Protein AF-A0AB36YBR1-F1 (afdb_monomer_lite)

Sequence (67 aa):
GIDCYGIHSLKIQNIPVREVFFVKITKENNQFYFQATNKNFLIEFKAKSISLVDPNVYINGPDDYFF

Radius of gyration: 14.3 Å; chains: 1; bounding box: 26×30×40 Å

Structure (mmCIF, N/CA/C/O backbone):
data_AF-A0AB36YBR1-F1
#
_entry.id   AF-A0AB36YBR1-F1
#
loop_
_atom_site.group_PDB
_atom_site.id
_atom_site.type_symbol
_atom_site.label_atom_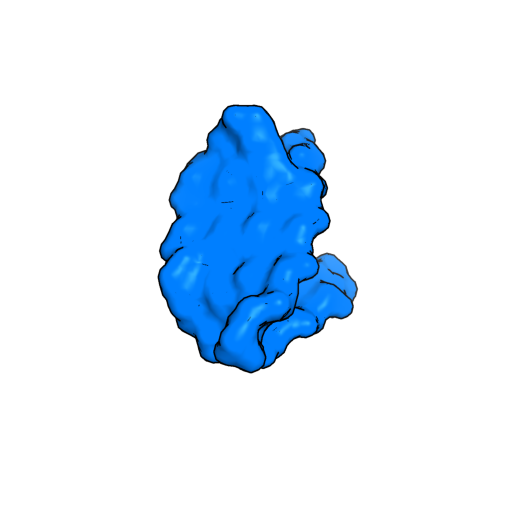id
_atom_site.label_alt_id
_atom_site.label_comp_id
_atom_site.label_asym_id
_atom_site.label_entity_id
_atom_site.label_seq_id
_atom_site.pdbx_PDB_ins_code
_atom_site.Cartn_x
_atom_site.Cartn_y
_atom_site.Cartn_z
_atom_site.occupancy
_atom_site.B_iso_or_equiv
_atom_site.auth_seq_id
_atom_site.auth_comp_id
_atom_site.auth_asym_id
_atom_site.auth_atom_id
_atom_site.pdbx_PDB_model_num
ATOM 1 N N . GLY A 1 1 ? 0.188 -9.335 -2.865 1.00 81.75 1 GLY A N 1
ATOM 2 C CA . GLY A 1 1 ? -0.871 -8.384 -3.234 1.00 81.75 1 GLY A CA 1
ATOM 3 C C . GLY A 1 1 ? -1.239 -7.576 -2.011 1.00 81.75 1 GLY A C 1
ATOM 4 O O . GLY A 1 1 ? -0.773 -7.897 -0.921 1.00 81.75 1 GLY A O 1
ATOM 5 N N . ILE A 1 2 ? -2.030 -6.518 -2.176 1.00 86.62 2 ILE A N 1
ATOM 6 C CA . ILE A 1 2 ? -2.525 -5.719 -1.051 1.00 86.62 2 ILE A CA 1
ATOM 7 C C . ILE A 1 2 ? -4.041 -5.650 -1.173 1.00 86.62 2 ILE A C 1
ATOM 9 O O . ILE A 1 2 ? -4.548 -4.998 -2.082 1.00 86.62 2 ILE A O 1
ATOM 13 N N . ASP A 1 3 ? -4.735 -6.281 -0.231 1.00 89.94 3 ASP A N 1
ATOM 14 C CA . ASP A 1 3 ? -6.180 -6.139 -0.088 1.00 89.94 3 ASP A CA 1
ATOM 15 C C . ASP A 1 3 ? -6.452 -5.076 0.968 1.00 89.94 3 ASP A C 1
ATOM 17 O O . ASP A 1 3 ? -5.914 -5.109 2.079 1.00 89.94 3 ASP A O 1
ATOM 21 N N . CYS A 1 4 ? -7.268 -4.090 0.622 1.00 91.69 4 CYS A N 1
ATOM 22 C CA . CYS A 1 4 ? -7.549 -2.968 1.502 1.00 91.69 4 CYS A CA 1
ATOM 23 C C . CYS A 1 4 ? -9.017 -2.557 1.418 1.00 91.69 4 CYS A C 1
ATOM 25 O O . CYS A 1 4 ? -9.633 -2.568 0.355 1.00 91.69 4 CYS A O 1
ATOM 27 N N . TYR A 1 5 ? -9.585 -2.199 2.571 1.00 93.62 5 TYR A N 1
ATOM 28 C CA . TYR A 1 5 ? -10.990 -1.818 2.692 1.00 93.62 5 TYR A CA 1
ATOM 29 C C . TYR A 1 5 ? -11.134 -0.376 3.166 1.00 93.62 5 TYR A C 1
ATOM 31 O O . TYR A 1 5 ? -10.446 0.075 4.088 1.00 93.62 5 TYR A O 1
ATOM 39 N N . GLY A 1 6 ? -12.078 0.343 2.554 1.00 94.31 6 GLY A N 1
ATOM 40 C CA . GLY A 1 6 ? -12.353 1.740 2.876 1.00 94.31 6 GLY A CA 1
ATOM 41 C C . GLY A 1 6 ? -11.175 2.660 2.558 1.00 94.31 6 GLY A C 1
ATOM 42 O O . GLY A 1 6 ? -10.835 3.500 3.389 1.00 94.31 6 GLY A O 1
ATOM 43 N N . ILE A 1 7 ? -10.540 2.464 1.397 1.00 94.88 7 ILE A N 1
ATOM 44 C CA . ILE A 1 7 ? -9.447 3.318 0.922 1.00 94.88 7 ILE A CA 1
ATOM 45 C C . ILE A 1 7 ? -9.958 4.748 0.742 1.00 94.88 7 ILE A C 1
ATOM 47 O O . ILE A 1 7 ? -11.015 4.972 0.153 1.00 94.88 7 ILE A O 1
ATOM 51 N N . HIS A 1 8 ? -9.179 5.720 1.201 1.00 94.69 8 HIS A N 1
ATOM 52 C CA . HIS A 1 8 ? -9.371 7.123 0.863 1.00 94.69 8 HIS A CA 1
ATOM 53 C C . HIS A 1 8 ? -8.037 7.866 0.811 1.00 94.69 8 HIS A C 1
ATOM 55 O O . HIS A 1 8 ? -7.005 7.369 1.270 1.00 94.69 8 HIS A O 1
ATOM 61 N N . SER A 1 9 ? -8.070 9.078 0.250 1.00 95.06 9 SER A N 1
ATOM 62 C CA . SER A 1 9 ? -6.882 9.927 0.093 1.00 95.06 9 SER A CA 1
ATOM 63 C C . SER A 1 9 ? -5.746 9.213 -0.655 1.00 95.06 9 SER A C 1
ATOM 65 O O . SER A 1 9 ? -4.579 9.408 -0.328 1.00 95.06 9 SER A O 1
ATOM 67 N N . LEU A 1 10 ? -6.097 8.360 -1.629 1.00 94.62 10 LEU A N 1
ATOM 68 C CA . LEU A 1 10 ? -5.127 7.658 -2.462 1.00 94.62 10 LEU A CA 1
ATOM 69 C C . LEU A 1 10 ? -4.358 8.669 -3.306 1.00 94.62 10 LEU A C 1
ATOM 71 O O . LEU A 1 10 ? -4.948 9.475 -4.027 1.00 94.62 10 LEU A O 1
ATOM 75 N N . LYS A 1 11 ? -3.036 8.572 -3.245 1.00 94.88 11 LYS A N 1
ATOM 76 C CA . LYS A 1 11 ? -2.128 9.358 -4.058 1.00 94.88 11 LYS A CA 1
ATOM 77 C C . LYS A 1 11 ? -1.026 8.462 -4.599 1.00 94.88 11 LYS A C 1
ATOM 79 O O . LYS A 1 11 ? -0.352 7.754 -3.855 1.00 94.88 11 LYS A O 1
ATOM 84 N N . ILE A 1 12 ? -0.852 8.525 -5.913 1.00 91.75 12 ILE A N 1
ATOM 85 C CA . ILE A 1 12 ? 0.198 7.822 -6.644 1.00 91.75 12 ILE A CA 1
ATOM 86 C C . ILE A 1 12 ? 0.991 8.883 -7.400 1.00 91.75 12 ILE A C 1
ATOM 88 O O . ILE A 1 12 ? 0.425 9.635 -8.192 1.00 91.75 12 ILE A O 1
ATOM 92 N N . GLN A 1 13 ? 2.290 8.975 -7.132 1.00 90.88 13 GLN A N 1
ATOM 93 C CA . GLN A 1 13 ? 3.211 9.845 -7.855 1.00 90.88 13 GLN A CA 1
ATOM 94 C C . GLN A 1 13 ? 4.338 9.003 -8.418 1.00 90.88 13 GLN A C 1
ATOM 96 O O . GLN A 1 13 ? 5.179 8.514 -7.665 1.00 90.88 13 GLN A O 1
ATOM 101 N N . ASN A 1 14 ? 4.345 8.893 -9.747 1.00 84.19 14 ASN A N 1
ATOM 102 C CA . ASN A 1 14 ? 5.224 8.023 -10.516 1.00 84.19 14 ASN A CA 1
ATOM 103 C C . ASN A 1 14 ? 4.993 6.532 -10.168 1.00 84.19 14 ASN A C 1
ATOM 105 O O . ASN A 1 14 ? 4.801 6.158 -9.013 1.00 84.19 14 ASN A O 1
ATOM 109 N N . ILE A 1 15 ? 5.042 5.641 -11.161 1.00 74.75 15 ILE A N 1
ATOM 110 C CA . ILE A 1 15 ? 4.977 4.186 -10.937 1.00 74.75 15 ILE A CA 1
ATOM 111 C C . ILE A 1 15 ? 6.290 3.587 -11.447 1.00 74.75 15 ILE A C 1
ATOM 113 O O . ILE A 1 15 ? 6.575 3.705 -12.641 1.00 74.75 15 ILE A O 1
ATOM 117 N N . PRO A 1 16 ? 7.125 2.988 -10.586 1.00 67.00 16 PRO A N 1
ATOM 118 C CA . PRO A 1 16 ? 8.378 2.417 -11.021 1.00 67.00 16 PRO A CA 1
ATOM 119 C C . PRO A 1 16 ? 8.113 1.094 -11.707 1.00 67.00 16 PRO A C 1
ATOM 121 O O . PRO A 1 16 ? 7.333 0.264 -11.248 1.00 67.00 16 PRO A O 1
ATOM 124 N N . VAL A 1 17 ? 8.837 0.882 -12.795 1.00 72.12 17 VAL A N 1
ATOM 125 C CA . VAL A 1 17 ? 8.772 -0.365 -13.555 1.00 72.12 17 VAL A CA 1
ATOM 126 C C . VAL A 1 17 ? 9.735 -1.411 -12.974 1.00 72.12 17 VAL A C 1
ATOM 128 O O . VAL A 1 17 ? 9.531 -2.605 -13.164 1.00 72.12 17 VAL A O 1
ATOM 131 N N . ARG A 1 18 ? 10.808 -0.984 -12.284 1.00 78.19 18 ARG A N 1
ATOM 132 C CA . ARG A 1 18 ? 11.909 -1.869 -11.839 1.00 78.19 18 ARG A CA 1
ATOM 133 C C . ARG A 1 18 ? 12.539 -1.520 -10.486 1.00 78.19 18 ARG A C 1
ATOM 135 O O . ARG A 1 18 ? 13.562 -2.101 -10.137 1.00 78.19 18 ARG A O 1
ATOM 142 N N . GLU A 1 19 ? 11.988 -0.569 -9.740 1.00 77.94 19 GLU A N 1
ATOM 143 C CA . GLU A 1 19 ? 12.596 -0.142 -8.473 1.00 77.94 19 GLU A CA 1
ATOM 144 C C . GLU A 1 19 ? 11.953 -0.818 -7.262 1.00 77.94 19 GLU A C 1
ATOM 146 O O . GLU A 1 19 ? 10.753 -1.092 -7.243 1.00 77.94 19 GLU A O 1
ATOM 151 N N . VAL A 1 20 ? 12.770 -1.067 -6.236 1.00 81.69 20 VAL A N 1
ATOM 152 C CA . VAL A 1 20 ? 12.307 -1.562 -4.937 1.00 81.69 20 VAL A CA 1
ATOM 153 C C . VAL A 1 20 ? 11.652 -0.414 -4.170 1.00 81.69 20 VAL A C 1
ATOM 155 O O . VAL A 1 20 ? 12.192 0.694 -4.099 1.00 81.69 20 VAL A O 1
ATOM 158 N N . PHE A 1 21 ? 10.501 -0.699 -3.568 1.00 82.75 21 PHE A N 1
ATOM 159 C CA . PHE A 1 21 ? 9.824 0.199 -2.643 1.00 82.75 21 PHE A CA 1
ATOM 160 C C . PHE A 1 21 ? 10.052 -0.218 -1.198 1.00 82.75 21 PHE A C 1
ATOM 162 O O . PHE A 1 21 ? 9.991 -1.403 -0.869 1.00 82.75 21 PHE A O 1
ATOM 169 N N . PHE A 1 22 ? 10.202 0.772 -0.322 1.00 87.88 22 PHE A N 1
ATOM 170 C CA . PHE A 1 22 ? 10.107 0.557 1.114 1.00 87.88 22 PHE A CA 1
ATOM 171 C C . PHE A 1 22 ? 8.696 0.893 1.576 1.00 87.88 22 PHE A C 1
ATOM 173 O O . PHE A 1 22 ? 8.202 1.997 1.337 1.00 87.88 22 PHE A O 1
ATOM 180 N N . VAL A 1 23 ? 8.053 -0.076 2.225 1.00 90.56 23 VAL A N 1
ATOM 181 C CA . VAL A 1 23 ? 6.695 0.058 2.749 1.00 90.56 23 VAL A CA 1
ATOM 182 C C . VAL A 1 23 ? 6.750 0.390 4.235 1.00 90.56 23 VAL A C 1
ATOM 184 O O . VAL A 1 23 ? 7.419 -0.289 5.012 1.00 90.56 23 VAL A O 1
ATOM 187 N N . LYS A 1 24 ? 5.990 1.406 4.636 1.00 94.69 24 LYS A N 1
ATOM 188 C CA . LYS A 1 24 ? 5.694 1.747 6.024 1.00 94.69 24 LYS A CA 1
ATOM 189 C C . LYS A 1 24 ? 4.181 1.766 6.210 1.00 94.69 24 LYS A C 1
ATOM 191 O O . LYS A 1 24 ? 3.467 2.403 5.440 1.00 94.69 24 LYS A O 1
ATOM 196 N N . ILE A 1 25 ? 3.705 1.081 7.246 1.00 94.75 25 ILE A N 1
ATOM 197 C CA . ILE A 1 25 ? 2.298 1.100 7.649 1.00 94.75 25 ILE A CA 1
ATOM 198 C C . ILE A 1 25 ? 2.231 1.619 9.081 1.00 94.75 25 ILE A C 1
ATOM 200 O O . ILE A 1 25 ? 2.846 1.043 9.979 1.00 94.75 25 ILE A O 1
ATOM 204 N N . THR A 1 26 ? 1.501 2.709 9.300 1.00 96.56 26 THR A N 1
ATOM 205 C CA . THR A 1 26 ? 1.238 3.259 10.637 1.00 96.56 26 THR A CA 1
ATOM 206 C C . THR A 1 26 ? -0.249 3.199 10.953 1.00 96.56 26 THR A C 1
ATOM 208 O O . THR A 1 26 ? -1.087 3.207 10.055 1.00 96.56 26 THR A O 1
ATOM 211 N N . LYS A 1 27 ? -0.596 3.107 12.239 1.00 94.56 27 LYS A N 1
ATOM 212 C CA . LYS A 1 27 ? -1.985 3.150 12.705 1.00 94.56 27 LYS A CA 1
ATOM 213 C C . LYS A 1 27 ? -2.227 4.464 13.442 1.00 94.56 27 LYS A C 1
ATOM 215 O O . LYS A 1 27 ? -1.559 4.730 14.435 1.00 94.56 27 LYS A O 1
ATOM 220 N N . GLU A 1 28 ? -3.196 5.249 12.983 1.00 91.31 28 GLU A N 1
ATOM 221 C CA . GLU A 1 28 ? -3.579 6.545 13.554 1.00 91.31 28 GLU A CA 1
ATOM 222 C C . GLU A 1 28 ? -5.106 6.661 13.579 1.00 91.31 28 GLU A C 1
ATOM 224 O O . GLU A 1 28 ? -5.759 6.384 12.577 1.00 91.31 28 GLU A O 1
ATOM 229 N N . ASN A 1 29 ? -5.698 7.060 14.710 1.00 86.31 29 ASN A N 1
ATOM 230 C CA . ASN A 1 29 ? -7.141 7.333 14.833 1.00 86.31 29 ASN A CA 1
ATOM 231 C C . ASN A 1 29 ? -8.054 6.241 14.238 1.00 86.31 29 ASN A C 1
ATOM 233 O O . ASN A 1 29 ? -9.018 6.524 13.530 1.00 86.31 29 ASN A O 1
ATOM 237 N N . ASN A 1 30 ? -7.740 4.976 14.535 1.00 89.25 30 ASN A N 1
ATOM 238 C CA . ASN A 1 30 ? -8.468 3.798 14.049 1.00 89.25 30 ASN A CA 1
ATOM 239 C C . ASN A 1 30 ? -8.431 3.586 12.519 1.00 89.25 30 ASN A C 1
ATOM 241 O O . ASN A 1 30 ? -9.250 2.853 11.968 1.00 89.25 30 ASN A O 1
ATOM 245 N N . GLN A 1 31 ? -7.468 4.204 11.842 1.00 93.50 31 GLN A N 1
ATOM 246 C CA . GLN A 1 31 ? -7.169 4.001 10.431 1.00 93.50 31 GLN A CA 1
ATOM 247 C C . GLN A 1 31 ? -5.718 3.554 10.264 1.00 93.50 31 GLN A C 1
ATOM 249 O O . GLN A 1 31 ? -4.862 3.815 11.112 1.00 93.50 31 GLN A O 1
ATOM 254 N N . PHE A 1 32 ? -5.442 2.881 9.155 1.00 96.06 32 PHE A N 1
ATOM 255 C CA . PHE A 1 32 ? -4.097 2.552 8.716 1.00 96.06 32 PHE A CA 1
ATOM 256 C C . PHE A 1 32 ? -3.665 3.536 7.645 1.00 96.06 32 PHE A C 1
ATOM 258 O O . PHE A 1 32 ? -4.406 3.785 6.696 1.00 96.06 32 PHE A O 1
ATOM 265 N N . TYR A 1 33 ? -2.463 4.070 7.790 1.00 96.75 33 TYR A N 1
ATOM 266 C CA . TYR A 1 33 ? -1.798 4.854 6.772 1.00 96.75 33 TYR A CA 1
ATOM 267 C C . TYR A 1 33 ? -0.724 3.998 6.113 1.00 96.75 33 TYR A C 1
ATOM 269 O O . TYR A 1 33 ? 0.207 3.534 6.770 1.00 96.75 33 TYR A O 1
ATOM 277 N N . PHE A 1 34 ? -0.897 3.759 4.819 1.00 95.69 34 PHE A N 1
ATOM 278 C CA . PHE A 1 34 ? 0.042 3.040 3.980 1.00 95.69 34 PHE A CA 1
ATOM 279 C C . PHE A 1 34 ? 0.910 4.036 3.226 1.00 95.69 34 PHE A C 1
ATOM 281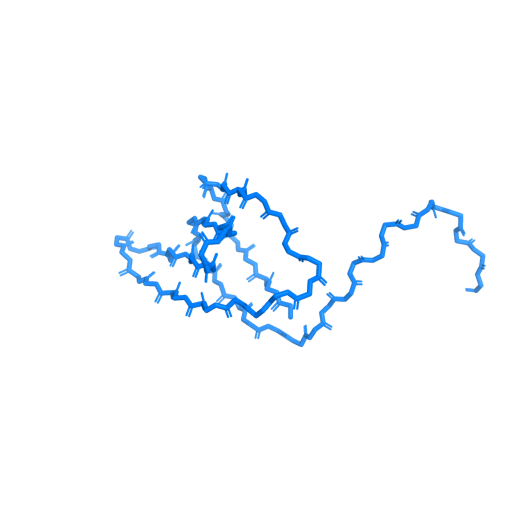 O O . PHE A 1 34 ? 0.387 4.965 2.609 1.00 95.69 34 PHE A O 1
ATOM 288 N N . GLN A 1 35 ? 2.218 3.800 3.215 1.00 95.12 35 GLN A N 1
ATOM 289 C CA . GLN A 1 35 ? 3.158 4.546 2.396 1.00 95.12 35 GLN A CA 1
ATOM 290 C C . GLN A 1 35 ? 4.207 3.598 1.812 1.00 95.12 35 GLN A C 1
ATOM 292 O O . GLN A 1 35 ? 4.963 2.972 2.550 1.00 95.12 35 GLN A O 1
ATOM 297 N N . ALA A 1 36 ? 4.272 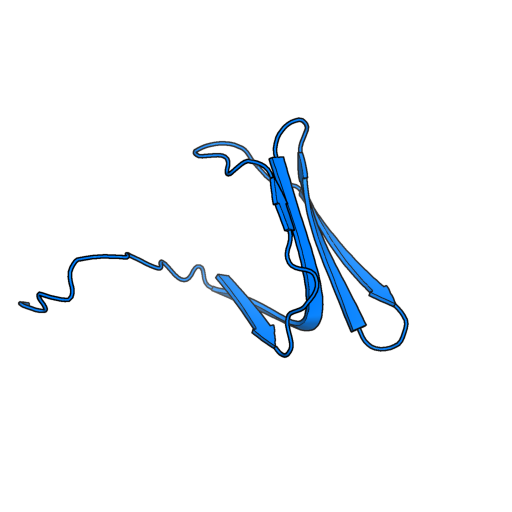3.512 0.487 1.00 92.06 36 ALA A N 1
ATOM 298 C CA . ALA A 1 36 ? 5.356 2.883 -0.253 1.00 92.06 36 ALA A CA 1
ATOM 299 C C . ALA A 1 36 ? 6.112 3.971 -1.013 1.00 92.06 36 ALA A C 1
ATOM 301 O O . ALA A 1 36 ? 5.534 4.668 -1.846 1.00 92.06 36 ALA A O 1
ATOM 302 N N . THR A 1 37 ? 7.389 4.158 -0.697 1.00 91.38 37 THR A N 1
ATOM 303 C CA . THR A 1 37 ? 8.164 5.278 -1.238 1.00 91.38 37 THR A CA 1
ATOM 304 C C . THR A 1 37 ? 9.605 4.895 -1.544 1.00 91.38 37 THR A C 1
ATOM 306 O O . THR A 1 37 ? 10.163 3.960 -0.961 1.00 91.38 37 THR A O 1
ATOM 309 N N . ASN A 1 38 ? 10.198 5.626 -2.482 1.00 87.75 38 ASN A N 1
ATOM 310 C CA . ASN A 1 38 ? 11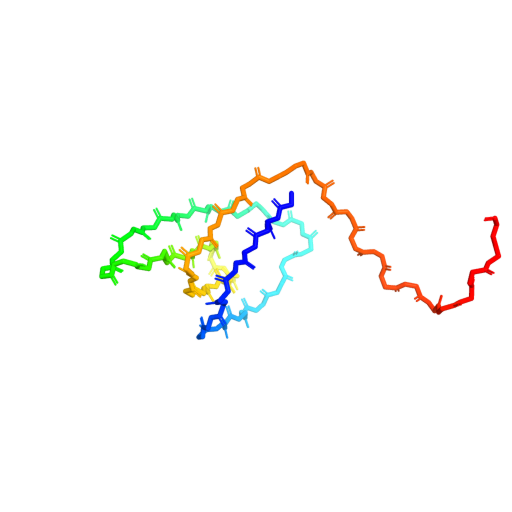.633 5.701 -2.702 1.00 87.75 38 ASN A CA 1
ATOM 311 C C . ASN A 1 38 ? 11.997 7.127 -3.185 1.00 87.75 38 ASN A C 1
ATOM 313 O O . ASN A 1 38 ? 11.190 8.047 -3.073 1.00 87.75 38 ASN A O 1
ATOM 317 N N . LYS A 1 39 ? 13.205 7.342 -3.725 1.00 87.06 39 LYS A N 1
ATOM 318 C CA . LYS A 1 39 ? 13.664 8.679 -4.149 1.00 87.06 39 LYS A CA 1
ATOM 319 C C . LYS A 1 39 ? 12.729 9.378 -5.155 1.00 87.06 39 LYS A C 1
ATOM 321 O O . LYS A 1 39 ? 12.640 10.601 -5.125 1.00 87.06 39 LYS A O 1
ATOM 326 N N . ASN A 1 40 ? 12.069 8.627 -6.037 1.00 86.88 40 ASN A N 1
ATOM 327 C CA . ASN A 1 40 ? 11.333 9.177 -7.180 1.00 86.88 40 ASN A CA 1
ATOM 328 C C . ASN A 1 40 ? 9.851 8.778 -7.209 1.00 86.88 40 ASN A C 1
ATOM 330 O O . ASN A 1 40 ? 9.093 9.338 -7.998 1.00 86.88 40 ASN A O 1
ATOM 334 N N . PHE A 1 41 ? 9.434 7.814 -6.390 1.00 89.50 41 PHE A N 1
ATOM 335 C CA . PHE A 1 41 ? 8.135 7.160 -6.488 1.00 89.50 41 PHE A CA 1
ATOM 336 C C . PHE A 1 41 ? 7.411 7.175 -5.139 1.00 89.50 41 PHE A C 1
ATOM 338 O O . PHE A 1 41 ? 8.033 6.968 -4.097 1.00 89.50 41 PHE A O 1
ATOM 345 N N . LEU A 1 42 ? 6.095 7.393 -5.158 1.00 91.38 42 LEU A N 1
ATOM 346 C CA . LEU A 1 42 ? 5.250 7.433 -3.964 1.00 91.38 42 LEU A CA 1
ATOM 347 C C . LEU A 1 42 ? 3.886 6.799 -4.236 1.00 91.38 42 LEU A C 1
ATOM 349 O O . LEU A 1 42 ? 3.177 7.200 -5.155 1.00 91.38 42 LEU A O 1
ATOM 353 N N . ILE A 1 43 ? 3.490 5.870 -3.374 1.00 92.44 43 ILE A N 1
ATOM 354 C CA . ILE A 1 43 ? 2.127 5.357 -3.258 1.00 92.44 43 ILE A CA 1
ATOM 355 C C . ILE A 1 43 ? 1.724 5.532 -1.799 1.00 92.44 43 ILE A C 1
ATOM 357 O O . ILE A 1 43 ? 2.329 4.929 -0.915 1.00 92.44 43 ILE A O 1
ATOM 361 N N . GLU A 1 44 ? 0.710 6.345 -1.529 1.00 95.38 44 GLU A N 1
ATOM 362 C CA . GLU A 1 44 ? 0.195 6.534 -0.174 1.00 95.38 44 GLU A CA 1
ATOM 363 C C . GLU A 1 44 ? -1.330 6.553 -0.143 1.00 95.38 44 GLU A C 1
ATOM 365 O O . GLU A 1 44 ? -1.983 7.042 -1.066 1.00 95.38 44 GLU A O 1
ATOM 370 N N . PHE A 1 45 ? -1.905 5.979 0.912 1.00 95.44 45 PHE 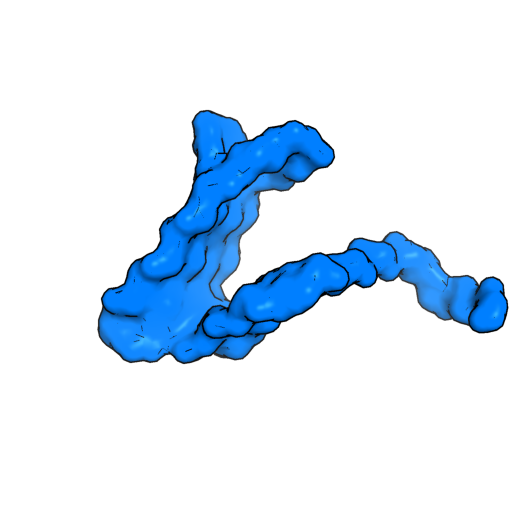A N 1
ATOM 371 C CA . PHE A 1 45 ? -3.347 5.981 1.140 1.00 95.44 45 PHE A CA 1
ATOM 372 C C . PHE A 1 45 ? -3.686 5.706 2.602 1.00 95.44 45 PHE A C 1
ATOM 374 O O . PHE A 1 45 ? -2.876 5.189 3.371 1.00 95.44 45 PHE A O 1
ATOM 381 N N . LYS A 1 46 ? -4.925 6.019 2.982 1.00 96.50 46 LYS A N 1
ATOM 382 C CA . LYS A 1 46 ? -5.509 5.620 4.265 1.00 96.50 46 LYS A CA 1
ATOM 383 C C . LYS A 1 46 ? -6.555 4.534 4.049 1.00 96.50 46 LYS A C 1
ATOM 385 O O . LYS A 1 46 ? -7.267 4.571 3.050 1.00 96.50 46 LYS A O 1
ATOM 390 N N . ALA A 1 47 ? -6.654 3.580 4.969 1.00 96.62 47 ALA A N 1
ATOM 391 C CA . ALA A 1 47 ? -7.610 2.475 4.900 1.00 96.62 47 ALA A CA 1
ATOM 392 C C . ALA A 1 47 ? -8.118 2.067 6.290 1.00 96.62 47 ALA A C 1
ATOM 394 O O . ALA A 1 47 ? -7.444 2.264 7.301 1.00 96.62 47 ALA A O 1
ATOM 395 N N . LYS A 1 48 ? -9.307 1.457 6.349 1.00 96.12 48 LYS A N 1
ATOM 396 C CA . LYS A 1 48 ? -9.855 0.870 7.587 1.00 96.12 48 LYS A CA 1
ATOM 397 C C . LYS A 1 48 ? -9.186 -0.460 7.932 1.00 96.12 48 LYS A C 1
ATOM 399 O O . LYS A 1 48 ? -9.021 -0.774 9.106 1.00 96.12 48 LYS A O 1
ATOM 404 N N . SER A 1 49 ? -8.789 -1.224 6.918 1.00 94.12 49 SER A N 1
ATOM 405 C CA . SER A 1 49 ? -7.994 -2.443 7.067 1.00 94.12 49 SER A CA 1
ATOM 406 C C . SER A 1 49 ? -7.060 -2.630 5.875 1.00 94.12 49 SER A C 1
ATOM 408 O O . SER A 1 49 ? -7.347 -2.169 4.766 1.00 94.12 49 SER A O 1
ATOM 410 N N . ILE A 1 50 ? -5.933 -3.294 6.131 1.00 93.12 50 ILE A N 1
ATOM 411 C CA . ILE A 1 50 ? -4.920 -3.665 5.141 1.00 93.12 50 ILE A CA 1
ATOM 412 C C . ILE A 1 50 ? -4.531 -5.117 5.414 1.00 93.12 50 ILE A C 1
ATOM 414 O O . ILE A 1 50 ? -4.221 -5.459 6.555 1.00 93.12 50 ILE A O 1
ATOM 418 N N . SER A 1 51 ? -4.531 -5.947 4.376 1.00 91.44 51 SER A N 1
ATOM 419 C CA . SER A 1 51 ? -4.027 -7.316 4.397 1.00 91.44 51 SER A CA 1
ATOM 420 C C . SER A 1 51 ? -2.940 -7.474 3.340 1.00 91.44 51 SER A C 1
ATOM 422 O O . SER A 1 51 ? -3.125 -7.101 2.178 1.00 91.44 51 SER A O 1
ATOM 424 N N . LEU A 1 52 ? -1.796 -8.020 3.752 1.00 86.75 52 LEU A N 1
ATOM 425 C CA . LEU A 1 52 ? -0.764 -8.468 2.826 1.00 86.75 52 LEU A CA 1
ATOM 426 C C . LEU A 1 52 ? -1.100 -9.901 2.437 1.00 86.75 52 LEU A C 1
ATOM 428 O O . LEU A 1 52 ? -1.068 -10.802 3.270 1.00 86.75 52 LEU A O 1
ATOM 432 N N . VAL A 1 53 ? -1.454 -10.078 1.173 1.00 85.25 53 VAL A N 1
ATOM 433 C CA . VAL A 1 53 ? -1.816 -11.373 0.595 1.00 85.25 53 VAL A CA 1
ATOM 434 C C . VAL A 1 53 ? -0.740 -11.813 -0.386 1.00 85.25 53 VAL A C 1
ATOM 436 O O . VAL A 1 53 ? 0.156 -11.030 -0.732 1.00 85.25 53 VAL A O 1
ATOM 439 N N . ASP A 1 54 ? -0.835 -13.042 -0.879 1.00 83.94 54 ASP A N 1
ATOM 440 C CA . ASP A 1 54 ? 0.045 -13.527 -1.938 1.00 83.94 54 ASP A CA 1
ATOM 441 C C . ASP A 1 54 ? 0.046 -12.580 -3.153 1.00 83.94 54 ASP A C 1
ATOM 443 O O . ASP A 1 54 ? -0.902 -11.805 -3.356 1.00 83.94 54 ASP A O 1
ATOM 447 N N . PRO A 1 55 ? 1.141 -12.517 -3.936 1.00 77.12 55 PRO A N 1
ATOM 448 C CA . PRO A 1 55 ? 1.193 -11.733 -5.166 1.00 77.12 55 PRO A CA 1
ATOM 449 C C . PRO A 1 55 ? -0.047 -12.006 -6.020 1.00 77.12 55 PRO A C 1
ATOM 451 O O . PRO A 1 55 ? -0.274 -13.132 -6.445 1.00 77.12 55 PRO A O 1
ATOM 454 N N . ASN A 1 56 ? -0.854 -10.971 -6.245 1.00 68.38 56 ASN A N 1
ATOM 455 C CA . ASN A 1 56 ? -2.009 -11.060 -7.120 1.00 68.38 56 ASN A CA 1
ATOM 456 C C . ASN A 1 56 ? -1.660 -10.261 -8.373 1.00 68.38 56 ASN A C 1
ATOM 458 O O . ASN A 1 56 ? -1.268 -9.094 -8.268 1.00 68.38 56 ASN A O 1
ATOM 462 N N . VAL A 1 57 ? -1.696 -10.918 -9.528 1.00 64.31 57 VAL A N 1
ATOM 463 C CA . VAL A 1 57 ? -1.361 -10.294 -10.806 1.00 64.31 57 VAL A CA 1
ATOM 464 C C . VAL A 1 57 ? -2.660 -9.800 -11.417 1.00 64.31 57 VAL A C 1
ATOM 466 O O . VAL A 1 57 ? -3.486 -10.590 -11.860 1.00 64.31 57 VAL A O 1
ATOM 469 N N . TYR A 1 58 ? -2.832 -8.483 -11.454 1.00 64.25 58 TYR A N 1
ATOM 470 C CA . TYR A 1 58 ? -3.881 -7.873 -12.257 1.00 64.25 58 TYR A CA 1
ATOM 471 C C . TYR A 1 58 ? -3.347 -7.673 -13.676 1.00 64.25 58 TYR A C 1
ATOM 473 O O . TYR A 1 58 ? -2.513 -6.800 -13.919 1.00 64.25 58 TYR A O 1
ATOM 481 N N . ILE A 1 59 ? -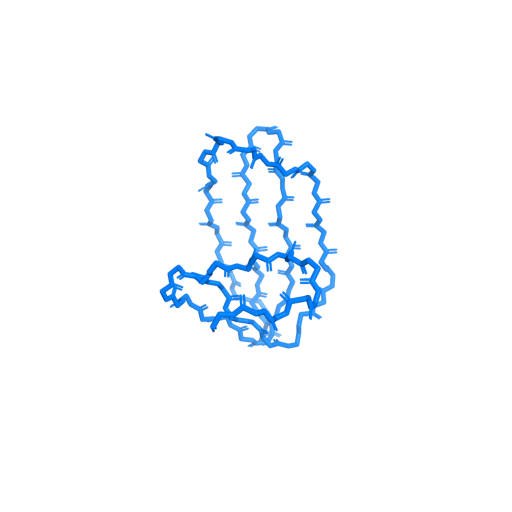3.797 -8.514 -14.605 1.00 62.44 59 ILE A N 1
ATOM 482 C CA . ILE A 1 59 ? -3.567 -8.329 -16.037 1.00 62.44 59 ILE A CA 1
ATOM 483 C C . ILE A 1 59 ? -4.807 -7.623 -16.574 1.00 62.44 59 ILE A C 1
ATOM 485 O O . ILE A 1 59 ? -5.867 -8.233 -16.672 1.00 62.44 59 ILE A O 1
ATOM 489 N N . ASN A 1 60 ? -4.683 -6.339 -16.909 1.00 55.84 60 ASN A N 1
ATOM 490 C CA . ASN A 1 60 ? -5.710 -5.656 -17.689 1.00 55.84 60 ASN A CA 1
ATOM 491 C C . ASN A 1 60 ? -5.547 -6.098 -19.152 1.00 55.84 60 ASN A C 1
ATOM 493 O O . ASN A 1 60 ? -4.804 -5.481 -19.916 1.00 55.84 60 ASN A O 1
ATOM 497 N N . GLY A 1 61 ? -6.118 -7.251 -19.494 1.00 57.34 61 GLY A N 1
ATOM 498 C CA . GLY A 1 61 ? -6.288 -7.686 -20.878 1.00 57.34 61 GLY A CA 1
ATOM 499 C C . GLY A 1 61 ? -7.629 -7.180 -21.411 1.00 57.34 61 GLY A C 1
ATOM 500 O O . GLY A 1 61 ? -8.521 -6.926 -20.603 1.00 57.34 61 GLY A O 1
ATOM 501 N N . PRO A 1 62 ? -7.801 -7.012 -22.735 1.00 65.25 62 PRO A N 1
ATOM 502 C CA . PRO A 1 62 ? -9.148 -6.892 -23.289 1.00 65.25 62 PRO A CA 1
ATOM 503 C C . PRO A 1 62 ? -10.006 -8.056 -22.766 1.00 65.25 62 PRO A C 1
ATOM 505 O O . PRO A 1 62 ? -9.484 -9.161 -22.610 1.00 65.25 62 PRO A O 1
ATOM 508 N N . ASP A 1 63 ? -11.294 -7.810 -22.506 1.00 61.31 63 ASP A N 1
ATOM 509 C CA . ASP A 1 63 ? -12.288 -8.783 -22.003 1.00 61.31 63 ASP A CA 1
ATOM 510 C C . ASP A 1 63 ? -12.538 -9.978 -22.959 1.00 61.31 63 ASP A C 1
ATOM 512 O O . ASP A 1 63 ? -13.545 -10.679 -22.860 1.00 61.31 63 ASP A O 1
ATOM 516 N N . ASP A 1 64 ? -11.624 -10.249 -23.885 1.00 55.72 64 ASP A N 1
ATOM 517 C CA . ASP A 1 64 ? -11.688 -11.347 -24.834 1.00 55.72 64 ASP A CA 1
ATOM 518 C C . ASP A 1 64 ? -11.162 -12.622 -24.159 1.00 55.72 64 ASP A C 1
ATOM 520 O O . ASP A 1 64 ? -10.087 -13.147 -24.456 1.00 55.72 64 ASP A O 1
ATOM 524 N N . TYR A 1 65 ? -11.953 -13.113 -23.203 1.00 57.00 65 TYR A N 1
ATOM 525 C CA . TYR A 1 65 ? -11.860 -14.465 -22.669 1.00 57.00 65 TYR A CA 1
ATOM 526 C C . TYR A 1 65 ? -12.030 -15.485 -23.803 1.00 57.00 65 TYR A C 1
ATOM 528 O O . TYR A 1 65 ? -13.144 -15.836 -24.185 1.00 57.00 65 TYR A O 1
ATOM 536 N N . PHE A 1 66 ? -10.916 -16.021 -24.285 1.00 49.38 66 PHE A N 1
ATOM 537 C CA . PHE A 1 66 ? -10.855 -17.340 -24.902 1.00 49.38 66 PHE A CA 1
ATOM 538 C C . PHE A 1 66 ? -9.589 -18.019 -24.416 1.00 49.38 66 PHE A C 1
ATOM 540 O O . PHE A 1 66 ? -8.548 -17.727 -24.981 1.00 49.38 66 PHE A O 1
ATOM 547 N N . PHE A 1 67 ? -9.686 -18.868 -23.388 1.00 50.53 67 PHE A N 1
ATOM 548 C CA . PHE A 1 67 ? -9.025 -20.179 -23.265 1.00 50.53 67 PHE A CA 1
ATOM 549 C C . PHE A 1 67 ? -9.687 -20.965 -22.130 1.00 50.53 67 PHE A C 1
ATOM 551 O O . PHE A 1 67 ? -9.856 -20.386 -21.033 1.00 50.53 67 PHE A O 1
#

Secondary structure (DSSP, 8-state):
-EEEES-EEEEEE---SSPPPEEEEEEETTEEEEEEE-SS-EEEEEESEEEE-S--------S----

pLDDT: mean 84.15, std 13.34, range [49.38, 96.75]

Foldseek 3Di:
DKDFAPKDPWDWFDDDPDDDWDWDWDDDPQKIWIWTDDPRIITIIIGNDMDDDPDDDDDPDPPPDDD